Protein AF-A0A6J4YCV2-F1 (afdb_monomer_lite)

Secondary structure (DSSP, 8-state):
-HHHHHHHHHHHHHHHHHTSSSS-SS-----HHHHHTTHHHHHHHHHH-S-TTGGG--S---S--SHHHHHHHHHHHHHTSSPPPP-------------
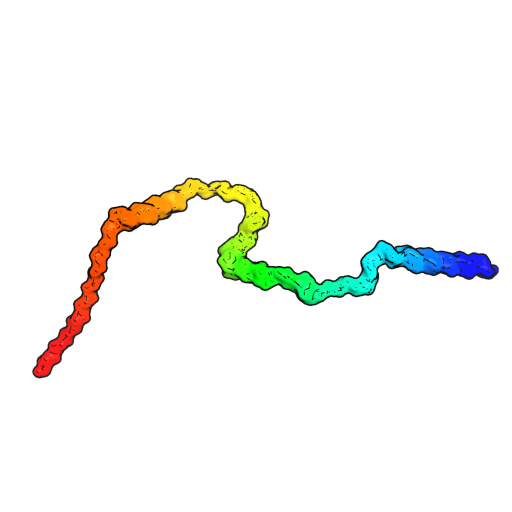
Foldseek 3Di:
DVVVVVVVVVVVVVVVVVQPPDDDPDDPPCDPCNVCPCVVVLVVLVVPPPCSCVVVDPDPPPDPPCVVVVVVVVVVVCVVVDDDPDDDDDDDDDDDDDD

Structure (mmCIF, N/CA/C/O backbone):
data_AF-A0A6J4YCV2-F1
#
_entry.id   AF-A0A6J4YCV2-F1
#
loop_
_atom_site.group_P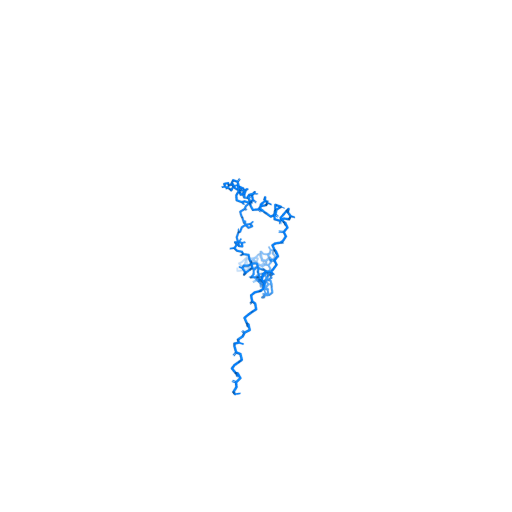DB
_atom_site.id
_atom_site.type_symbol
_atom_site.label_atom_id
_atom_site.label_alt_id
_atom_site.label_comp_id
_atom_site.label_asym_id
_atom_site.label_entity_id
_atom_site.label_seq_id
_atom_site.pdbx_PDB_ins_code
_atom_site.Cartn_x
_atom_site.Cartn_y
_atom_site.Cartn_z
_atom_site.occupancy
_atom_site.B_iso_or_equiv
_atom_site.auth_seq_id
_atom_site.auth_comp_id
_atom_site.auth_asym_id
_atom_site.auth_atom_id
_atom_site.pdbx_PDB_model_num
ATOM 1 N N . MET A 1 1 ? 37.122 2.254 -61.683 1.00 61.97 1 MET A N 1
ATOM 2 C CA . MET A 1 1 ? 37.230 1.653 -60.331 1.00 61.97 1 MET A CA 1
ATOM 3 C C . MET A 1 1 ? 37.062 2.685 -59.220 1.00 61.97 1 MET A C 1
ATOM 5 O O . MET A 1 1 ? 36.323 2.403 -58.291 1.00 61.97 1 MET A O 1
ATOM 9 N N . LEU A 1 2 ? 37.643 3.884 -59.340 1.00 65.56 2 LEU A N 1
ATOM 10 C CA . LEU A 1 2 ? 37.575 4.960 -58.337 1.00 65.56 2 LEU A CA 1
ATOM 11 C C . LEU A 1 2 ? 36.144 5.411 -57.958 1.00 65.56 2 LEU A C 1
ATOM 13 O O . LEU A 1 2 ? 35.845 5.629 -56.791 1.00 65.56 2 LEU A O 1
ATOM 17 N N . THR A 1 3 ? 35.221 5.452 -58.923 1.00 68.12 3 THR A N 1
ATOM 18 C CA . THR A 1 3 ? 33.813 5.840 -58.705 1.00 68.12 3 THR A CA 1
ATOM 19 C C . THR A 1 3 ? 33.029 4.868 -57.819 1.00 68.12 3 THR A C 1
ATOM 21 O O . THR A 1 3 ? 32.128 5.287 -57.098 1.00 68.12 3 THR A O 1
ATOM 24 N N . LYS A 1 4 ? 33.398 3.579 -57.813 1.00 71.44 4 LYS A N 1
ATOM 25 C CA . LYS A 1 4 ? 32.778 2.567 -56.943 1.00 71.44 4 LYS A CA 1
ATOM 26 C C . LYS A 1 4 ? 33.228 2.708 -55.485 1.00 71.44 4 LYS A C 1
ATOM 28 O O . LYS A 1 4 ? 32.422 2.502 -54.586 1.00 71.44 4 LYS A O 1
ATOM 33 N N . TRP A 1 5 ? 34.476 3.115 -55.249 1.00 77.12 5 TRP A N 1
ATOM 34 C CA . TRP A 1 5 ? 34.997 3.372 -53.902 1.00 77.12 5 TRP A CA 1
ATOM 35 C C . TRP A 1 5 ? 34.326 4.584 -53.253 1.00 77.12 5 TRP A C 1
ATOM 37 O O . TRP A 1 5 ? 33.960 4.517 -52.083 1.00 77.12 5 TRP A O 1
ATOM 47 N N . PHE A 1 6 ? 34.069 5.646 -54.023 1.00 76.50 6 PHE A N 1
ATOM 48 C CA . PHE A 1 6 ? 33.340 6.813 -53.519 1.00 76.50 6 PHE A CA 1
ATOM 49 C C . PHE A 1 6 ? 31.896 6.486 -53.112 1.00 76.50 6 PHE A C 1
ATOM 51 O O . PHE A 1 6 ? 31.440 6.975 -52.081 1.00 76.50 6 PHE A O 1
ATOM 58 N N . MET A 1 7 ? 31.197 5.609 -53.846 1.00 73.12 7 MET A N 1
ATOM 59 C CA . MET A 1 7 ? 29.861 5.140 -53.440 1.00 73.12 7 MET A CA 1
ATOM 60 C C . MET A 1 7 ? 29.890 4.315 -52.149 1.00 73.12 7 MET A C 1
ATOM 62 O O . MET A 1 7 ? 29.022 4.488 -51.299 1.00 73.12 7 MET A O 1
ATOM 66 N N . ILE A 1 8 ? 30.889 3.444 -51.977 1.00 81.62 8 ILE A N 1
ATOM 67 C CA . ILE A 1 8 ? 31.017 2.607 -50.774 1.00 81.62 8 ILE A CA 1
ATOM 68 C C . ILE A 1 8 ? 31.321 3.475 -49.545 1.00 81.62 8 ILE A C 1
ATOM 70 O O . ILE A 1 8 ? 30.659 3.338 -48.519 1.00 81.62 8 ILE A O 1
ATOM 74 N N . ILE A 1 9 ? 32.266 4.412 -49.658 1.00 82.50 9 ILE A N 1
ATOM 75 C CA . ILE A 1 9 ? 32.632 5.327 -48.564 1.00 82.50 9 ILE A CA 1
ATOM 76 C C . ILE A 1 9 ? 31.450 6.238 -48.201 1.00 82.50 9 ILE A C 1
ATOM 78 O O . ILE A 1 9 ? 31.150 6.412 -47.020 1.00 82.50 9 ILE A O 1
ATOM 82 N N . GLY A 1 10 ? 30.731 6.759 -49.202 1.00 79.50 10 GLY A N 1
ATOM 83 C CA . GLY A 1 10 ? 29.518 7.550 -48.984 1.00 79.50 10 GLY A CA 1
ATOM 84 C C . GLY A 1 10 ? 28.404 6.761 -48.287 1.00 79.50 10 GLY A C 1
ATOM 85 O O . GLY A 1 10 ? 27.752 7.288 -47.388 1.00 79.50 10 GLY A O 1
ATOM 86 N N . GLY A 1 11 ? 28.233 5.482 -48.634 1.00 79.88 11 GLY A N 1
ATOM 87 C CA . GLY A 1 11 ? 27.268 4.588 -47.988 1.00 79.88 11 GLY A CA 1
ATOM 88 C C . GLY A 1 11 ? 27.584 4.322 -46.514 1.00 79.88 11 GLY A C 1
ATOM 89 O O . GLY A 1 11 ? 26.694 4.415 -45.671 1.00 79.88 11 GLY A O 1
ATOM 90 N N . PHE A 1 12 ? 28.853 4.068 -46.176 1.00 78.75 12 PHE A N 1
ATOM 91 C CA . PHE A 1 12 ? 29.277 3.890 -44.781 1.00 78.75 12 PHE A CA 1
ATOM 92 C C . PHE A 1 12 ? 29.140 5.176 -43.954 1.00 78.75 12 PHE A C 1
ATOM 94 O O . PHE A 1 12 ? 28.707 5.114 -42.803 1.00 78.75 12 PHE A O 1
ATOM 101 N N . ALA A 1 13 ? 29.447 6.340 -44.534 1.00 75.69 13 ALA A N 1
ATOM 102 C CA . ALA A 1 13 ? 29.275 7.626 -43.860 1.00 75.69 13 ALA A CA 1
ATOM 103 C C . ALA A 1 13 ? 27.794 7.939 -43.574 1.00 75.69 13 ALA A C 1
ATOM 105 O O . ALA A 1 13 ? 27.456 8.374 -42.473 1.00 75.69 13 ALA A O 1
ATOM 106 N N . ALA A 1 14 ? 26.897 7.658 -44.524 1.00 71.88 14 ALA A N 1
ATOM 107 C CA . ALA A 1 14 ? 25.456 7.831 -44.337 1.00 71.88 14 ALA A CA 1
ATOM 108 C C . ALA A 1 14 ? 24.884 6.870 -43.277 1.00 71.88 14 ALA A C 1
ATOM 110 O O . ALA A 1 14 ? 24.062 7.272 -42.452 1.00 71.88 14 ALA A O 1
ATOM 111 N N . LEU A 1 15 ? 25.366 5.623 -43.244 1.00 70.25 15 LEU A N 1
ATOM 112 C CA . LEU A 1 15 ? 24.963 4.635 -42.243 1.00 70.25 15 LEU A CA 1
ATOM 113 C C . LEU A 1 15 ? 25.420 5.041 -40.831 1.00 70.25 15 LEU A C 1
ATOM 115 O O . LEU A 1 15 ? 24.636 4.957 -39.887 1.00 70.25 15 LEU A O 1
ATOM 119 N N . ALA A 1 16 ? 26.643 5.563 -40.694 1.00 68.88 16 ALA A N 1
ATOM 120 C CA . ALA A 1 16 ? 27.171 6.062 -39.424 1.00 68.88 16 ALA A CA 1
ATOM 121 C C . ALA A 1 16 ? 26.402 7.289 -38.899 1.00 68.88 16 ALA A C 1
ATOM 123 O O . ALA A 1 16 ? 26.169 7.404 -37.697 1.00 68.88 16 ALA A O 1
ATOM 124 N N . LEU A 1 17 ? 25.950 8.178 -39.791 1.00 65.31 17 LEU A N 1
ATOM 125 C CA . LEU A 1 17 ? 25.159 9.358 -39.424 1.00 65.31 17 LEU A CA 1
ATOM 126 C C . LEU A 1 17 ? 23.714 9.012 -39.025 1.00 65.31 17 LEU A C 1
ATOM 128 O O . LEU A 1 17 ? 23.120 9.715 -38.210 1.00 65.31 17 LEU A O 1
ATOM 132 N N . SER A 1 18 ? 23.159 7.904 -39.529 1.00 64.69 18 SER A N 1
ATOM 133 C CA . SER A 1 18 ? 21.796 7.458 -39.195 1.00 64.69 18 SER A CA 1
ATOM 134 C C . SER A 1 18 ? 21.650 6.814 -37.804 1.00 64.69 18 SER A C 1
ATOM 136 O O . SER A 1 18 ? 20.536 6.691 -37.303 1.00 64.69 18 SER A O 1
ATOM 138 N N . GLY A 1 19 ? 22.759 6.459 -37.141 1.00 62.59 19 GLY A N 1
ATOM 139 C CA . GLY A 1 19 ? 22.761 5.897 -35.781 1.00 62.59 19 GLY A CA 1
ATOM 140 C C . GLY A 1 19 ? 22.836 6.931 -34.648 1.00 62.59 19 GLY A C 1
ATOM 141 O O . GLY A 1 19 ? 22.812 6.554 -33.479 1.00 62.59 19 GLY A O 1
ATOM 142 N N . GLY A 1 20 ? 22.954 8.226 -34.968 1.00 56.62 20 GLY A N 1
ATOM 143 C CA . GLY A 1 20 ? 23.275 9.283 -33.997 1.00 56.62 20 GLY A CA 1
ATOM 144 C C . GLY A 1 20 ? 22.092 9.911 -33.253 1.00 56.62 20 GLY A C 1
ATOM 145 O O . GLY A 1 20 ? 22.310 10.747 -32.381 1.00 56.62 20 GLY A O 1
ATOM 146 N N . CYS A 1 21 ? 20.846 9.544 -33.570 1.00 63.94 21 CYS A N 1
ATOM 147 C CA . CYS A 1 21 ? 19.657 10.139 -32.947 1.00 63.94 21 CYS A CA 1
ATOM 148 C C . CYS A 1 21 ? 18.708 9.072 -32.388 1.00 63.94 21 CYS A C 1
ATOM 150 O O . CYS A 1 21 ? 17.533 8.984 -32.725 1.00 63.94 21 CYS A O 1
ATOM 152 N N . GLY A 1 22 ? 19.247 8.229 -31.51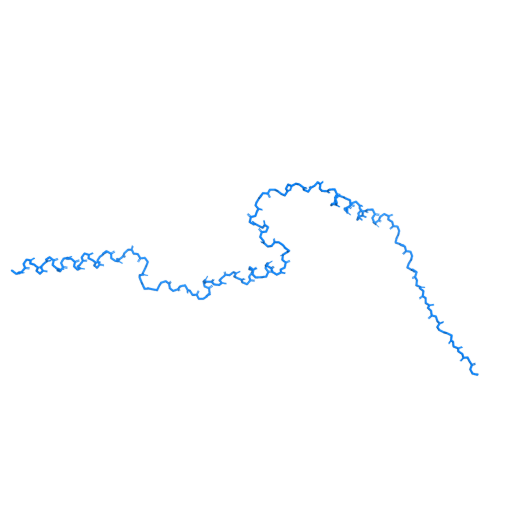8 1.00 58.47 22 GLY A N 1
ATOM 153 C CA . GLY A 1 22 ? 18.486 7.336 -30.662 1.00 58.47 22 GLY A CA 1
ATOM 154 C C . GLY A 1 22 ? 19.279 7.170 -29.382 1.00 58.47 22 GLY A C 1
ATOM 155 O O . GLY A 1 22 ? 20.501 7.043 -29.438 1.00 58.47 22 GLY A O 1
ATOM 156 N N . LYS A 1 23 ? 18.604 7.229 -28.231 1.00 56.19 23 LYS A N 1
ATOM 157 C CA . LYS A 1 23 ? 19.207 6.886 -26.941 1.00 56.19 23 LYS A CA 1
ATOM 158 C C . LYS A 1 23 ? 19.994 5.589 -27.131 1.00 56.19 23 LYS A C 1
ATOM 160 O O . LYS A 1 23 ? 19.440 4.588 -27.571 1.00 56.19 23 LYS A O 1
ATOM 165 N N . THR A 1 24 ? 21.295 5.726 -26.942 1.00 53.94 24 THR A N 1
ATOM 166 C CA . THR A 1 24 ? 22.366 4.752 -27.116 1.00 53.94 24 THR A CA 1
ATOM 167 C C . THR A 1 24 ? 21.926 3.286 -27.228 1.00 53.94 24 THR A C 1
ATOM 169 O O . THR A 1 24 ? 21.395 2.694 -26.294 1.00 53.94 24 THR A O 1
ATOM 172 N N . PHE A 1 25 ? 22.296 2.658 -28.350 1.00 54.09 25 PHE A N 1
ATOM 173 C CA . PHE A 1 25 ? 22.288 1.201 -28.569 1.00 54.09 25 PHE A CA 1
ATOM 174 C C . PHE A 1 25 ? 23.126 0.412 -27.534 1.00 54.09 25 PHE A C 1
ATOM 176 O O . PHE A 1 25 ? 23.060 -0.813 -27.484 1.00 54.09 25 PHE A O 1
ATOM 183 N N . PHE A 1 26 ? 23.900 1.105 -26.693 1.00 52.44 26 PHE A N 1
ATOM 184 C CA . PHE A 1 26 ? 24.683 0.545 -25.600 1.00 52.44 26 PHE A CA 1
ATOM 185 C C . PHE A 1 26 ? 24.374 1.320 -24.309 1.00 52.44 26 PHE A C 1
ATOM 187 O O . PHE A 1 26 ? 24.676 2.504 -24.202 1.00 52.44 26 PHE A O 1
ATOM 194 N N . ALA A 1 27 ? 23.800 0.637 -23.321 1.00 57.84 27 ALA A N 1
ATOM 195 C CA . ALA A 1 27 ? 23.658 1.096 -21.939 1.00 57.84 27 ALA A CA 1
ATOM 196 C C . ALA A 1 27 ? 22.693 2.272 -21.687 1.00 57.84 27 ALA A C 1
ATOM 198 O O . ALA A 1 27 ? 23.085 3.344 -21.234 1.00 57.84 27 ALA A O 1
ATOM 199 N N . GLN A 1 28 ? 21.393 2.005 -21.789 1.00 58.62 28 GLN A N 1
ATOM 200 C CA . GLN A 1 28 ? 20.519 2.383 -20.678 1.00 58.62 28 GLN A CA 1
ATOM 201 C C . GLN A 1 28 ? 20.269 1.105 -19.867 1.00 58.62 28 GLN A C 1
ATOM 203 O O . GLN A 1 28 ? 19.243 0.447 -20.003 1.00 58.62 28 GLN A O 1
ATOM 208 N N . ASN A 1 29 ? 21.287 0.677 -19.112 1.00 64.44 29 ASN A N 1
ATOM 209 C CA . ASN A 1 29 ? 21.150 -0.456 -18.202 1.00 64.44 29 ASN A CA 1
ATOM 210 C C . ASN A 1 29 ? 20.248 0.006 -17.060 1.00 64.44 29 ASN A C 1
ATOM 212 O O . ASN A 1 29 ? 20.719 0.714 -16.171 1.00 64.44 29 ASN A O 1
ATOM 216 N N . GLU A 1 30 ? 18.965 -0.353 -17.102 1.00 73.44 30 GLU A N 1
ATOM 217 C CA . GLU A 1 30 ? 18.097 -0.220 -15.933 1.00 73.44 30 GLU A CA 1
ATOM 218 C C . GLU A 1 30 ? 18.804 -0.867 -14.744 1.00 73.44 30 GLU A C 1
ATOM 220 O O . GLU A 1 30 ? 19.166 -2.050 -14.772 1.00 73.44 30 GLU A O 1
ATOM 225 N N . THR A 1 31 ? 19.065 -0.080 -13.705 1.00 83.69 31 THR A N 1
ATOM 226 C CA . THR A 1 31 ? 19.708 -0.619 -12.517 1.00 83.69 31 THR A CA 1
ATOM 227 C C . THR A 1 31 ? 18.721 -1.539 -11.794 1.00 83.69 31 THR A C 1
ATOM 229 O O . THR A 1 31 ? 17.499 -1.384 -11.904 1.00 83.69 31 THR A O 1
ATOM 232 N N . PRO A 1 32 ? 19.198 -2.504 -10.988 1.00 85.19 32 PRO A N 1
ATOM 233 C CA . PRO A 1 32 ? 18.312 -3.273 -10.122 1.00 85.19 32 PRO A CA 1
ATOM 234 C C . PRO A 1 32 ? 17.461 -2.389 -9.200 1.00 85.19 32 PRO A C 1
ATOM 236 O O . PRO A 1 32 ? 16.384 -2.823 -8.793 1.00 85.19 32 PRO A O 1
ATOM 239 N N . LEU A 1 33 ? 17.928 -1.176 -8.880 1.00 85.75 33 LEU A N 1
ATOM 240 C CA . LEU A 1 33 ? 17.161 -0.184 -8.137 1.00 85.75 33 LEU A CA 1
ATOM 241 C C . LEU A 1 33 ? 16.009 0.367 -8.983 1.00 85.75 33 LEU A C 1
ATOM 243 O O . LEU A 1 33 ? 14.879 0.329 -8.511 1.00 85.75 33 LEU A O 1
ATOM 247 N N . ASP A 1 34 ? 16.264 0.776 -10.229 1.00 86.44 34 ASP A N 1
ATOM 248 C CA . ASP A 1 34 ? 15.228 1.282 -11.145 1.00 86.44 34 ASP A CA 1
ATOM 249 C C . ASP A 1 34 ? 14.113 0.250 -11.349 1.00 86.44 34 ASP A C 1
ATOM 251 O O . ASP A 1 34 ? 12.930 0.568 -11.257 1.00 86.44 34 ASP A O 1
ATOM 255 N N . ARG A 1 35 ? 14.486 -1.025 -11.515 1.00 84.88 35 ARG A N 1
ATOM 256 C CA . ARG A 1 35 ? 13.529 -2.126 -11.708 1.00 84.88 35 ARG A CA 1
ATOM 257 C C . ARG A 1 35 ? 12.702 -2.455 -10.461 1.00 84.88 35 ARG A C 1
ATOM 259 O O . ARG A 1 35 ? 11.618 -3.024 -10.570 1.00 84.88 35 ARG A O 1
ATOM 266 N N . ASN A 1 36 ? 13.234 -2.199 -9.267 1.00 89.50 36 ASN A N 1
ATOM 267 C CA . ASN A 1 36 ? 12.595 -2.578 -8.002 1.00 89.50 36 ASN A CA 1
ATOM 268 C C . ASN A 1 36 ? 12.134 -1.378 -7.172 1.00 89.50 36 ASN A C 1
ATOM 270 O O . ASN A 1 36 ? 11.705 -1.551 -6.027 1.00 89.50 36 ASN A O 1
ATOM 274 N N . TRP A 1 37 ? 12.201 -0.172 -7.723 1.00 91.44 37 TRP A N 1
ATOM 275 C CA . TRP A 1 37 ? 11.736 1.019 -7.043 1.00 91.44 37 TRP A CA 1
ATOM 276 C C . TRP A 1 37 ? 10.247 0.876 -6.696 1.00 91.44 37 TRP A C 1
ATOM 278 O O . TRP A 1 37 ? 9.432 0.500 -7.532 1.00 91.44 37 TRP A O 1
ATOM 288 N N . GLY A 1 38 ? 9.885 1.115 -5.434 1.00 91.25 38 GLY A N 1
ATOM 289 C CA . GLY A 1 38 ? 8.496 1.032 -4.964 1.00 91.25 38 GLY A CA 1
ATOM 290 C C . GLY A 1 38 ? 7.952 -0.375 -4.667 1.00 91.25 38 GLY A C 1
ATOM 291 O O . GLY A 1 38 ? 6.920 -0.481 -4.002 1.00 91.25 38 GLY A O 1
ATOM 292 N N . ARG A 1 39 ? 8.650 -1.460 -5.037 1.00 90.25 39 ARG A N 1
ATOM 293 C CA . ARG A 1 39 ? 8.180 -2.843 -4.795 1.00 90.25 39 ARG A CA 1
ATOM 294 C C . ARG A 1 39 ? 7.962 -3.182 -3.322 1.00 90.25 39 ARG A C 1
ATOM 296 O O . ARG A 1 39 ? 7.056 -3.943 -2.998 1.00 90.25 39 ARG A O 1
ATOM 303 N N . SER A 1 40 ? 8.774 -2.630 -2.422 1.00 87.88 40 SER A N 1
ATOM 304 C CA . SER A 1 40 ? 8.622 -2.838 -0.975 1.00 87.88 40 SER A CA 1
ATOM 305 C C . SER A 1 40 ? 7.299 -2.272 -0.451 1.00 87.88 40 SER A C 1
ATOM 307 O O . SER A 1 40 ? 6.625 -2.908 0.357 1.00 87.88 40 SER A O 1
ATOM 309 N N . VAL A 1 41 ? 6.891 -1.106 -0.959 1.00 88.44 41 VAL A N 1
ATOM 310 C CA . VAL A 1 41 ? 5.620 -0.462 -0.611 1.00 88.44 41 VAL A CA 1
ATOM 311 C C . VAL A 1 41 ? 4.446 -1.252 -1.186 1.00 88.44 41 VAL A C 1
ATOM 313 O O . VAL A 1 41 ? 3.447 -1.450 -0.500 1.00 88.44 41 VAL A O 1
ATOM 316 N N . GLU A 1 42 ? 4.561 -1.746 -2.420 1.00 87.25 42 GLU A N 1
ATOM 317 C CA . GLU A 1 42 ? 3.542 -2.617 -3.019 1.00 87.25 42 GLU A CA 1
ATOM 318 C C . GLU A 1 42 ? 3.376 -3.929 -2.245 1.00 87.25 42 GLU A C 1
ATOM 320 O O . GLU A 1 42 ? 2.249 -4.329 -1.958 1.00 87.25 42 GLU A O 1
ATOM 325 N N . ALA A 1 43 ? 4.483 -4.560 -1.843 1.00 87.50 43 ALA A N 1
ATOM 326 C CA . ALA A 1 43 ? 4.465 -5.782 -1.046 1.00 87.50 43 ALA A CA 1
ATOM 327 C C . ALA A 1 43 ? 3.816 -5.562 0.331 1.00 87.50 43 ALA A C 1
ATOM 329 O O . ALA A 1 43 ? 2.994 -6.371 0.757 1.00 87.50 43 ALA A O 1
ATOM 330 N N . ALA A 1 44 ? 4.123 -4.444 1.000 1.00 86.38 44 ALA A N 1
ATOM 331 C CA . ALA A 1 44 ? 3.494 -4.074 2.267 1.00 86.38 44 ALA A CA 1
ATOM 332 C C . ALA A 1 44 ? 1.985 -3.811 2.117 1.00 86.38 44 ALA A C 1
ATOM 334 O O . ALA A 1 44 ? 1.187 -4.249 2.941 1.00 86.38 44 ALA A O 1
ATOM 335 N N . LYS A 1 45 ? 1.566 -3.145 1.034 1.00 85.75 45 LYS A N 1
ATOM 336 C CA . LYS A 1 45 ? 0.140 -2.949 0.733 1.00 85.75 45 LYS A CA 1
ATOM 337 C C . LYS A 1 45 ? -0.569 -4.277 0.484 1.00 85.75 45 LYS A C 1
ATOM 339 O O . LYS A 1 45 ? -1.679 -4.466 0.968 1.00 85.75 45 LYS A O 1
ATOM 344 N N . TYR A 1 46 ? 0.064 -5.192 -0.247 1.00 84.44 46 TYR A N 1
ATOM 345 C CA . TYR A 1 46 ? -0.517 -6.498 -0.547 1.00 84.44 46 TYR A CA 1
ATOM 346 C C . TYR A 1 46 ? -0.705 -7.363 0.706 1.00 84.44 46 TYR A C 1
ATOM 348 O O . TYR A 1 46 ? -1.675 -8.108 0.784 1.00 84.44 46 TYR A O 1
ATOM 356 N N . SER A 1 47 ? 0.188 -7.255 1.694 1.00 82.94 47 SER A N 1
ATOM 357 C CA . SER A 1 47 ? 0.086 -8.029 2.935 1.00 82.94 47 SER A CA 1
ATOM 358 C C . SER A 1 47 ? -0.880 -7.437 3.964 1.00 82.94 47 SER A C 1
ATOM 360 O O . SER A 1 47 ? -1.414 -8.181 4.781 1.00 82.94 47 SER A O 1
ATOM 362 N N . GLN A 1 48 ? -1.111 -6.120 3.942 1.00 83.12 48 GLN A N 1
ATOM 363 C CA . GLN A 1 48 ? -1.923 -5.429 4.954 1.00 83.12 48 GLN A CA 1
ATOM 364 C C . GLN A 1 48 ? -3.351 -5.101 4.500 1.00 83.12 48 GLN A C 1
ATOM 366 O O . GLN A 1 48 ? -4.237 -4.936 5.338 1.00 83.12 48 GLN A O 1
ATOM 371 N N . ILE A 1 49 ? -3.602 -4.985 3.193 1.00 82.94 49 ILE A N 1
ATOM 372 C CA . ILE A 1 49 ? -4.913 -4.605 2.658 1.00 82.94 49 ILE A CA 1
ATOM 373 C C . ILE A 1 49 ? -5.663 -5.865 2.225 1.00 82.94 49 ILE A C 1
ATOM 375 O O . ILE A 1 49 ? -5.182 -6.610 1.380 1.00 82.94 49 ILE A O 1
ATOM 379 N N . LEU A 1 50 ? -6.881 -6.063 2.744 1.00 78.12 50 LEU A N 1
ATOM 380 C CA . LEU A 1 50 ? -7.738 -7.217 2.423 1.00 78.12 50 LEU A CA 1
ATOM 381 C C . LEU A 1 50 ? -8.043 -7.340 0.915 1.00 78.12 50 LEU A C 1
ATOM 383 O O . LEU A 1 50 ? -8.177 -8.442 0.392 1.00 78.12 50 LEU A O 1
ATOM 387 N N . TYR A 1 51 ? -8.139 -6.207 0.211 1.00 79.56 51 TYR A N 1
ATOM 388 C CA . TYR A 1 51 ? -8.321 -6.154 -1.240 1.00 79.56 51 TYR A CA 1
ATOM 389 C C . TYR A 1 51 ? -7.414 -5.079 -1.875 1.00 79.56 51 TYR A C 1
ATOM 391 O O . TYR A 1 51 ? -7.855 -3.963 -2.152 1.00 79.56 51 TYR A O 1
ATOM 399 N N . PRO A 1 52 ? -6.125 -5.378 -2.121 1.00 72.88 52 PRO A N 1
ATOM 400 C CA . PRO A 1 52 ? -5.141 -4.388 -2.573 1.00 72.88 52 PRO A CA 1
ATOM 401 C C . PRO A 1 52 ? -5.398 -3.899 -4.010 1.00 72.88 52 PRO A C 1
ATOM 403 O O . PRO A 1 52 ? -4.910 -2.844 -4.413 1.00 72.88 52 PRO A O 1
ATOM 406 N N . ALA A 1 53 ? -6.205 -4.632 -4.784 1.00 79.44 53 ALA A N 1
ATOM 407 C CA . ALA A 1 53 ? -6.654 -4.230 -6.114 1.00 79.44 53 ALA A CA 1
ATOM 408 C C . ALA A 1 53 ? -7.840 -3.244 -6.099 1.00 79.44 53 ALA A C 1
ATOM 410 O O . ALA A 1 53 ? -8.172 -2.721 -7.162 1.00 79.44 53 ALA A O 1
ATOM 411 N N . ALA A 1 54 ? -8.443 -2.944 -4.936 1.00 72.00 54 ALA A N 1
ATOM 412 C CA . ALA A 1 54 ? -9.577 -2.016 -4.808 1.00 72.00 54 ALA A CA 1
ATOM 413 C C . ALA A 1 54 ? -9.308 -0.667 -5.485 1.00 72.00 54 ALA A C 1
ATOM 415 O O . ALA A 1 54 ? -10.162 -0.148 -6.189 1.00 72.00 54 ALA A O 1
ATOM 416 N N . GLN A 1 55 ? -8.083 -0.153 -5.337 1.00 71.44 55 GLN A N 1
ATOM 417 C CA . GLN A 1 55 ? -7.642 1.123 -5.908 1.00 71.44 55 GLN A CA 1
ATOM 418 C C . GLN A 1 55 ? -7.697 1.182 -7.445 1.00 71.44 55 GLN A C 1
ATOM 420 O O . GLN A 1 55 ? -7.666 2.268 -8.012 1.00 71.44 55 GLN A O 1
ATOM 425 N N . LYS A 1 56 ? -7.748 0.033 -8.135 1.00 81.88 56 LYS A N 1
ATOM 426 C CA . LYS A 1 56 ? -7.883 -0.018 -9.599 1.00 81.88 56 LYS A CA 1
ATOM 427 C C . LYS A 1 56 ? -9.330 0.184 -10.048 1.00 81.88 56 LYS A C 1
ATOM 429 O O . LYS A 1 56 ? -9.557 0.559 -11.193 1.00 81.88 56 LYS A O 1
ATOM 434 N N . ASN A 1 57 ? -10.296 -0.086 -9.170 1.00 81.44 57 ASN A N 1
ATOM 435 C CA . ASN A 1 57 ? -11.705 0.118 -9.451 1.00 81.44 57 ASN A CA 1
ATOM 436 C C . ASN A 1 57 ? -12.128 1.503 -8.947 1.00 81.44 57 ASN A C 1
ATOM 438 O O . ASN A 1 57 ? -12.275 1.716 -7.748 1.00 81.44 57 ASN A O 1
ATOM 442 N N . LEU A 1 58 ? -12.311 2.438 -9.879 1.00 80.69 58 LEU A N 1
ATOM 443 C CA . LEU A 1 58 ? -12.779 3.799 -9.593 1.00 80.69 58 LEU A CA 1
ATOM 444 C C . LEU A 1 58 ? -14.308 3.914 -9.583 1.00 80.69 58 LEU A C 1
ATOM 446 O O . LEU A 1 58 ? -14.836 4.998 -9.335 1.00 80.69 58 LEU A O 1
ATOM 450 N N . ALA A 1 59 ? -15.026 2.831 -9.896 1.00 82.06 59 ALA A N 1
ATOM 451 C CA . ALA A 1 59 ? -16.475 2.852 -9.854 1.00 82.06 59 ALA A CA 1
ATOM 452 C C . ALA A 1 59 ? -16.944 3.097 -8.412 1.00 82.06 59 ALA A C 1
ATOM 454 O O . ALA A 1 59 ? -16.358 2.550 -7.469 1.00 82.06 59 ALA A O 1
ATOM 455 N N . PRO A 1 60 ? -18.011 3.890 -8.218 1.00 69.12 60 PRO A N 1
ATOM 456 C CA . PRO A 1 60 ? -18.628 4.003 -6.911 1.00 69.12 60 PRO A CA 1
ATOM 457 C C . PRO A 1 60 ? -19.051 2.611 -6.441 1.00 69.12 60 PRO A C 1
ATOM 459 O O . PRO A 1 60 ? -19.532 1.791 -7.227 1.00 69.12 60 PRO A O 1
ATOM 462 N N . VAL A 1 61 ? -18.869 2.343 -5.149 1.00 70.44 61 VAL A N 1
ATOM 463 C CA . VAL A 1 61 ? -19.321 1.096 -4.530 1.00 70.44 61 VAL A CA 1
ATOM 464 C C . VAL A 1 61 ? -20.853 1.090 -4.545 1.00 70.44 61 VAL A C 1
ATOM 466 O O . VAL A 1 61 ? -21.498 1.637 -3.655 1.00 70.44 61 VAL A O 1
ATOM 469 N N . ALA A 1 62 ? -21.439 0.522 -5.597 1.00 71.62 62 ALA A N 1
ATOM 470 C CA . ALA A 1 62 ? -22.880 0.381 -5.766 1.00 71.62 62 ALA A CA 1
ATOM 471 C C . ALA A 1 62 ? -23.352 -0.968 -5.198 1.00 71.62 62 ALA A C 1
ATOM 473 O O . ALA A 1 62 ? -22.684 -1.985 -5.375 1.00 71.62 62 ALA A O 1
ATOM 474 N N . GLY A 1 63 ? -24.506 -0.987 -4.523 1.00 66.88 63 GLY A N 1
ATOM 475 C CA . GLY A 1 63 ? -25.147 -2.222 -4.042 1.00 66.88 63 GLY A CA 1
ATOM 476 C C . GLY A 1 63 ? -24.965 -2.549 -2.555 1.00 66.88 63 GLY A C 1
ATOM 477 O O . GLY A 1 63 ? -25.564 -3.509 -2.079 1.00 66.88 63 GLY A O 1
ATOM 478 N N . PHE A 1 64 ? -24.214 -1.749 -1.792 1.00 69.56 64 PHE A N 1
ATOM 479 C CA . PHE A 1 64 ? -24.308 -1.778 -0.331 1.00 69.56 64 PHE A CA 1
ATOM 480 C C . PHE A 1 64 ? -25.381 -0.783 0.119 1.00 69.56 64 PHE A C 1
ATOM 482 O O . PHE A 1 64 ? -25.133 0.417 0.144 1.00 69.56 64 PHE A O 1
ATOM 489 N N . ASP A 1 65 ? -26.547 -1.284 0.531 1.00 74.81 65 ASP A N 1
ATOM 490 C CA . ASP A 1 65 ? -27.665 -0.483 1.075 1.00 74.81 65 ASP A CA 1
ATOM 491 C C . ASP A 1 65 ? -27.307 0.232 2.402 1.00 74.81 65 ASP A C 1
ATOM 493 O O . ASP A 1 65 ? -28.087 0.966 2.995 1.00 74.81 65 ASP A O 1
ATOM 497 N N . GLY A 1 66 ? -26.099 -0.001 2.932 1.00 80.31 66 GLY A N 1
ATOM 498 C CA . GLY A 1 66 ? -25.599 0.666 4.136 1.00 80.31 66 GLY A CA 1
ATOM 499 C C . GLY A 1 66 ? -26.357 0.304 5.418 1.00 80.31 66 GLY A C 1
ATOM 500 O O . GLY A 1 66 ? -26.011 0.806 6.489 1.00 80.31 66 GLY A O 1
ATOM 501 N N . GLU A 1 67 ? -27.348 -0.588 5.355 1.00 84.88 67 GLU A N 1
ATOM 502 C CA . GLU A 1 67 ? -28.200 -0.941 6.489 1.00 84.88 67 GLU A CA 1
ATOM 503 C C . GLU A 1 67 ? -27.387 -1.542 7.644 1.00 84.88 67 GLU A C 1
ATOM 505 O O . GLU A 1 67 ? -27.528 -1.132 8.797 1.00 84.88 67 GLU A O 1
ATOM 510 N N . VAL A 1 68 ? -26.470 -2.468 7.345 1.00 82.69 68 VAL A N 1
ATOM 511 C CA . VAL A 1 68 ? -25.595 -3.091 8.354 1.00 82.69 68 VAL A CA 1
ATOM 512 C C . VAL A 1 68 ? -24.674 -2.054 9.002 1.00 82.69 68 VAL A C 1
ATOM 514 O O . VAL A 1 68 ? -24.523 -2.040 10.225 1.00 82.69 68 VAL A O 1
ATOM 517 N N . ALA A 1 69 ? -24.097 -1.148 8.208 1.00 83.50 69 ALA A N 1
ATOM 518 C CA . ALA A 1 69 ? -23.262 -0.062 8.719 1.00 83.50 69 ALA A CA 1
ATOM 519 C C . ALA A 1 69 ? -24.071 0.877 9.632 1.00 83.50 69 ALA A C 1
ATOM 521 O O . ALA A 1 69 ? -23.632 1.206 10.734 1.00 83.50 69 ALA A O 1
ATOM 522 N N . SER A 1 70 ? -25.292 1.220 9.221 1.00 86.44 70 SER A N 1
ATOM 523 C CA . SER A 1 70 ? -26.223 2.061 9.978 1.00 86.44 70 SER A CA 1
ATOM 524 C C . SER A 1 70 ? -26.651 1.410 11.295 1.00 86.44 70 SER A C 1
ATOM 526 O O . SER A 1 70 ? -26.637 2.056 12.345 1.00 86.44 70 SER A O 1
ATOM 528 N N . ARG A 1 71 ? -26.969 0.109 11.280 1.00 88.62 71 ARG A N 1
ATOM 529 C CA . ARG A 1 71 ? -27.314 -0.668 12.481 1.00 88.62 71 ARG A CA 1
ATOM 530 C C . ARG A 1 71 ? -26.141 -0.751 13.459 1.00 88.62 71 ARG A C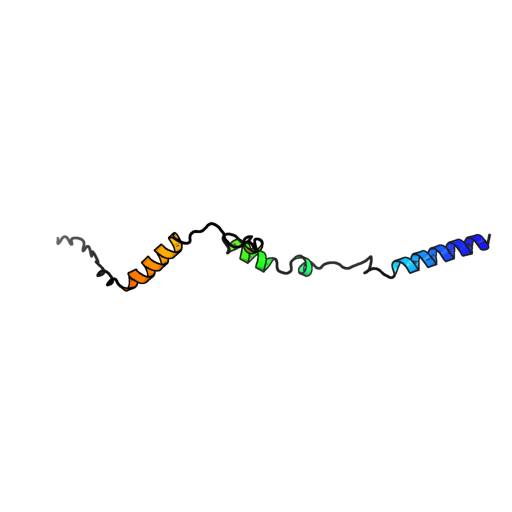 1
ATOM 532 O O . ARG A 1 71 ? -26.345 -0.552 14.656 1.00 88.62 71 ARG A O 1
ATOM 539 N N . ASN A 1 72 ? -24.924 -0.990 12.971 1.00 89.19 72 ASN A N 1
ATOM 540 C CA . ASN A 1 72 ? -23.725 -1.021 13.813 1.00 89.19 72 ASN A CA 1
ATOM 541 C C . ASN A 1 72 ? -23.421 0.350 14.424 1.00 89.19 72 ASN A C 1
ATOM 543 O O . ASN A 1 72 ? -23.167 0.437 15.624 1.00 89.19 72 ASN A O 1
ATOM 547 N N . LEU A 1 73 ? -23.524 1.424 13.635 1.00 89.75 73 LEU A N 1
ATOM 548 C CA . LEU A 1 73 ? -23.337 2.788 14.126 1.00 89.75 73 LEU A CA 1
ATOM 549 C C . LEU A 1 73 ? -24.373 3.145 15.200 1.00 89.75 73 LEU A C 1
ATOM 551 O O . LEU A 1 73 ? -24.022 3.721 16.229 1.00 89.75 73 LEU A O 1
ATOM 555 N N . LYS A 1 74 ? -25.641 2.765 14.995 1.00 92.81 74 LYS A N 1
ATOM 556 C CA . LYS A 1 74 ? -26.707 2.947 15.988 1.00 92.81 74 LYS A CA 1
ATOM 557 C C . LYS A 1 74 ? -26.414 2.166 17.269 1.00 92.81 74 LYS A C 1
ATOM 559 O O . LYS A 1 74 ? -26.474 2.738 18.348 1.00 92.81 74 LYS A O 1
ATOM 564 N N . LYS A 1 75 ? -26.032 0.889 17.157 1.00 91.38 75 LYS A N 1
ATOM 565 C CA . LYS A 1 75 ? -25.674 0.043 18.308 1.00 91.38 75 LYS A CA 1
ATOM 566 C C . LYS A 1 75 ? -24.505 0.623 19.106 1.00 91.38 75 LYS A C 1
ATOM 568 O O . LYS A 1 75 ? -24.560 0.617 20.330 1.00 91.38 75 LYS A O 1
ATOM 573 N N . TYR A 1 76 ? -23.482 1.135 18.421 1.00 88.38 76 TYR A N 1
ATOM 574 C CA . TYR A 1 76 ? -22.346 1.808 19.048 1.00 88.38 76 TYR A CA 1
ATOM 575 C C . TYR A 1 76 ? -22.794 3.055 19.815 1.00 88.38 76 TYR A C 1
ATOM 577 O O . TYR A 1 76 ? -22.525 3.157 21.006 1.00 88.38 76 TYR A O 1
ATOM 585 N N . LYS A 1 77 ? -23.560 3.954 19.188 1.00 90.00 77 LYS A N 1
ATOM 586 C CA . LYS A 1 77 ? -24.078 5.160 19.858 1.00 90.00 77 LYS A CA 1
ATOM 587 C C . LYS A 1 77 ? -24.924 4.819 21.091 1.00 90.00 77 LYS A C 1
ATOM 589 O O . LYS A 1 77 ? -24.659 5.336 22.167 1.00 90.00 77 LYS A O 1
ATOM 594 N N . THR A 1 78 ? -25.858 3.878 20.963 1.00 89.38 78 THR A N 1
ATOM 595 C CA . THR A 1 78 ? -26.720 3.439 22.073 1.00 89.38 78 THR A CA 1
ATOM 596 C C . THR A 1 78 ? -25.963 2.668 23.161 1.00 89.38 78 THR A C 1
ATOM 598 O O . THR A 1 78 ? -26.447 2.561 24.282 1.00 89.38 78 THR A O 1
ATOM 601 N N . SER A 1 79 ? -24.773 2.119 22.890 1.00 84.44 79 SER A N 1
ATOM 602 C CA . SER A 1 79 ? -23.989 1.448 23.939 1.00 84.44 79 SER A CA 1
ATOM 603 C C . SER A 1 79 ? -23.477 2.397 25.022 1.00 84.44 79 SER A C 1
ATOM 605 O O . SER A 1 79 ? -23.281 1.945 26.143 1.00 84.44 79 SER A O 1
ATOM 607 N N . PHE A 1 80 ? -23.340 3.693 24.723 1.00 84.69 80 PHE A N 1
ATOM 608 C CA . PHE A 1 80 ? -22.953 4.711 25.706 1.00 84.69 80 PHE A CA 1
ATOM 609 C C . PHE A 1 80 ? -24.124 5.203 26.563 1.00 84.69 80 PHE A C 1
ATOM 611 O O . PHE A 1 80 ? -23.904 5.824 27.595 1.00 84.69 80 PHE A O 1
ATOM 618 N N . GLU A 1 81 ? -25.361 4.937 26.141 1.00 86.12 81 GLU A N 1
ATOM 619 C CA . GLU A 1 81 ? -26.575 5.290 26.892 1.00 86.12 81 GLU A CA 1
ATOM 620 C C . GLU A 1 81 ? -26.911 4.246 27.966 1.00 86.12 81 GLU A C 1
ATOM 622 O O . GLU A 1 81 ? -27.744 4.491 28.834 1.00 86.12 81 GLU A O 1
ATOM 627 N N . LYS A 1 82 ? -26.287 3.064 27.904 1.00 78.12 82 LYS A N 1
ATOM 628 C CA . LYS A 1 82 ? -26.484 1.993 28.880 1.00 78.12 82 LYS A CA 1
ATOM 629 C C . LYS A 1 82 ? -25.457 2.139 29.995 1.00 78.12 82 LYS A C 1
ATOM 631 O O . LYS A 1 82 ? -24.263 2.202 29.713 1.00 78.12 82 LYS A O 1
ATOM 636 N N . GLU A 1 83 ? -25.912 2.132 31.247 1.00 72.50 83 GLU A N 1
ATOM 637 C CA . GLU A 1 83 ? -25.007 1.962 32.385 1.00 72.50 83 GLU A CA 1
ATOM 638 C C . GLU A 1 83 ? -24.207 0.668 32.209 1.00 72.50 83 GLU A C 1
ATOM 640 O O . GLU A 1 83 ? -24.745 -0.371 31.803 1.00 72.50 83 GLU A O 1
ATOM 645 N N . ALA A 1 84 ? -22.898 0.752 32.457 1.00 74.06 84 ALA A N 1
ATOM 646 C CA . ALA A 1 84 ? -22.032 -0.411 32.385 1.00 74.06 84 ALA A CA 1
ATOM 647 C C . ALA A 1 84 ? -22.550 -1.458 33.386 1.00 74.06 84 ALA A C 1
ATOM 649 O O . ALA A 1 84 ? -22.750 -1.115 34.553 1.00 74.06 84 ALA A O 1
ATOM 650 N N . PRO A 1 85 ? -22.793 -2.713 32.961 1.00 75.44 85 PRO A N 1
ATOM 651 C CA . PRO A 1 85 ? -23.243 -3.746 33.881 1.00 75.44 85 PRO A CA 1
ATOM 652 C C . PRO A 1 85 ? -22.213 -3.899 35.000 1.00 75.44 85 PRO A C 1
ATOM 654 O O . PRO A 1 85 ? -21.010 -3.933 34.726 1.00 75.44 85 PRO A O 1
ATOM 657 N N . GLU A 1 86 ? -22.680 -3.981 36.249 1.00 76.94 86 GLU A N 1
ATOM 658 C CA . GLU A 1 86 ? -21.783 -4.171 37.386 1.00 76.94 86 GLU A CA 1
ATOM 659 C C . GLU A 1 86 ? -20.920 -5.421 37.158 1.00 76.94 86 GLU A C 1
ATOM 661 O O . GLU A 1 86 ? -21.446 -6.490 36.815 1.00 76.94 86 GLU A O 1
ATOM 666 N N . PRO A 1 87 ? -19.588 -5.316 37.302 1.00 77.38 87 PRO A N 1
ATOM 667 C CA . PRO A 1 87 ? -18.716 -6.445 37.051 1.00 77.38 87 PRO A CA 1
ATOM 668 C C . PRO A 1 87 ? -18.958 -7.526 38.112 1.00 77.38 87 PRO A C 1
ATOM 670 O O . PRO A 1 87 ? -18.609 -7.370 39.281 1.00 77.38 87 PRO A O 1
ATOM 673 N N . SER A 1 88 ? -19.555 -8.648 37.703 1.00 77.88 88 SER A N 1
ATOM 674 C CA . SER A 1 88 ? -19.766 -9.794 38.585 1.00 77.88 88 SER A CA 1
ATOM 675 C C . SER A 1 88 ? -18.494 -10.638 38.665 1.00 77.88 88 SER A C 1
ATOM 677 O O . SER A 1 88 ? -18.140 -11.334 37.708 1.00 77.88 88 SER A O 1
ATOM 679 N N . TYR A 1 89 ? -17.826 -10.626 39.814 1.00 80.56 89 TYR A N 1
ATOM 680 C CA . TYR A 1 89 ? -16.690 -11.506 40.078 1.00 80.56 89 TYR A CA 1
ATOM 681 C C . TYR A 1 89 ? -17.163 -12.723 40.875 1.00 80.56 89 TYR A C 1
ATOM 683 O O . TYR A 1 89 ? -17.572 -12.604 42.028 1.00 80.56 89 TYR A O 1
ATOM 691 N N . LYS A 1 90 ? -17.111 -13.916 40.272 1.00 79.75 90 LYS A N 1
ATOM 692 C CA . LYS A 1 90 ? -17.288 -15.175 41.007 1.00 79.75 90 LYS A CA 1
ATOM 693 C C . LYS A 1 90 ? -15.936 -15.594 41.571 1.00 79.75 90 LYS A C 1
ATOM 695 O O . LYS A 1 90 ? -15.106 -16.125 40.839 1.00 79.75 90 LYS A O 1
ATOM 700 N N . ILE A 1 91 ? -15.711 -15.329 42.855 1.00 79.00 91 ILE A N 1
ATOM 701 C CA . ILE A 1 91 ? -14.508 -15.780 43.556 1.00 79.00 91 ILE A CA 1
ATOM 702 C C . ILE A 1 91 ? -14.833 -17.110 44.237 1.00 79.00 91 ILE A C 1
ATOM 704 O O . ILE A 1 91 ? -15.587 -17.152 45.207 1.00 79.00 91 ILE A O 1
ATOM 708 N N . SER A 1 92 ? -14.287 -18.202 43.704 1.00 79.44 92 SER A N 1
ATOM 709 C CA . SER A 1 92 ? -14.372 -19.522 44.332 1.00 79.44 92 SER A CA 1
ATOM 710 C C . SER A 1 92 ? -13.226 -19.679 45.323 1.00 79.44 92 SER A C 1
ATOM 712 O O . SER A 1 92 ? -12.077 -19.860 44.923 1.00 79.44 92 SER A O 1
ATOM 714 N N . PHE A 1 93 ? -13.535 -19.630 46.615 1.00 75.25 93 PHE A 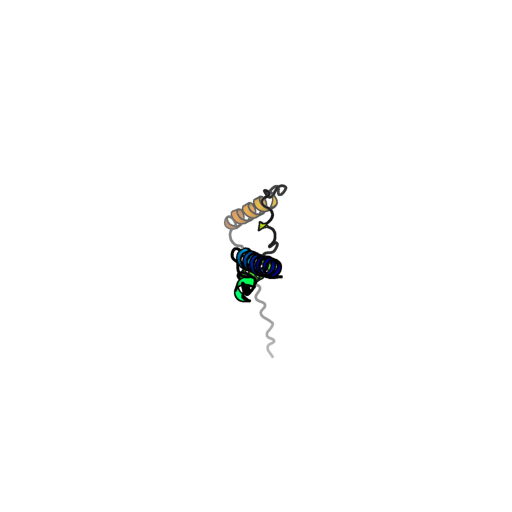N 1
ATOM 715 C CA . PHE A 1 93 ? -12.598 -20.037 47.656 1.00 75.25 93 PHE A CA 1
ATOM 716 C C . PHE A 1 93 ? -12.757 -21.544 47.864 1.00 75.25 93 PHE A C 1
ATOM 718 O O . PHE A 1 93 ? -13.808 -22.007 48.303 1.00 75.25 93 PHE A O 1
ATOM 725 N N . GLY A 1 94 ? -11.748 -22.316 47.456 1.00 73.81 94 GLY A N 1
ATOM 726 C CA . GLY A 1 94 ? -11.719 -23.761 47.684 1.00 73.81 94 GLY A CA 1
ATOM 727 C C . GLY A 1 94 ? -11.803 -24.097 49.176 1.00 73.81 94 GLY A C 1
ATOM 728 O O . GLY A 1 94 ? -11.364 -23.319 50.023 1.00 73.81 94 GLY A O 1
ATOM 729 N N . SER A 1 95 ? -12.385 -25.252 49.496 1.00 69.50 95 SER A N 1
ATOM 730 C CA . SER A 1 95 ? -12.542 -25.732 50.869 1.00 69.50 95 SER A CA 1
ATOM 731 C C . SER A 1 95 ? -11.181 -26.016 51.508 1.00 69.50 95 SER A C 1
ATOM 733 O O . SER A 1 95 ? -10.404 -26.817 50.992 1.00 69.50 95 SER A O 1
ATOM 735 N N . VAL A 1 96 ? -10.903 -25.377 52.645 1.00 66.69 96 VAL A N 1
ATOM 736 C CA . VAL A 1 96 ? -9.776 -25.736 53.511 1.00 66.69 96 VAL A CA 1
ATOM 737 C C . VAL A 1 96 ? -10.280 -26.796 54.487 1.00 66.69 96 VAL A C 1
ATOM 739 O O . VAL A 1 96 ? -11.009 -26.477 55.424 1.00 66.69 96 VAL A O 1
ATOM 742 N N . GLU A 1 97 ? -9.935 -28.061 54.249 1.00 61.84 97 GLU A N 1
ATOM 743 C CA . GLU A 1 97 ? -10.110 -29.122 55.246 1.00 61.84 97 GLU A CA 1
ATOM 744 C C . GLU A 1 97 ? -9.136 -28.886 56.408 1.00 61.84 97 GLU A C 1
ATOM 746 O O . GLU A 1 97 ? -7.915 -28.905 56.230 1.00 61.84 97 GLU A O 1
ATOM 751 N N . SER A 1 98 ? -9.673 -28.648 57.606 1.00 60.75 98 SER A N 1
ATOM 752 C CA . SER A 1 98 ? -8.896 -28.664 58.846 1.00 60.75 98 SER A CA 1
ATOM 753 C C . SER A 1 98 ? -8.717 -30.111 59.313 1.00 60.75 98 SER A C 1
ATOM 755 O O . SER A 1 98 ? -9.712 -30.803 59.533 1.00 60.75 98 SER A O 1
ATOM 757 N N . LYS A 1 99 ? -7.459 -30.542 59.448 1.00 52.53 99 LYS A N 1
ATOM 758 C CA . LYS A 1 99 ? -7.068 -31.800 60.104 1.00 52.53 99 LYS A CA 1
ATOM 759 C C . LYS A 1 99 ? -7.37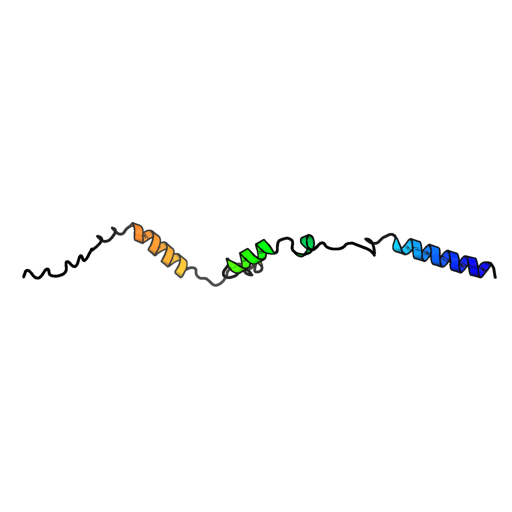9 -31.802 61.595 1.00 52.53 99 LYS A C 1
ATOM 761 O O . LYS A 1 99 ? -7.263 -30.720 62.210 1.00 52.53 99 LYS A O 1
#

Sequence (99 aa):
MLTKWFMIIGGFAALALSGGCGKTFFAQNETPLDRNWGRSVEAAKYSQILYPAAQKNLAPVAGFDGEVASRNLKKYKTSFEKEAPEPSYKISFGSVESK

Radius of gyration: 38.3 Å; chains: 1; bounding box: 66×42×120 Å

pLDDT: mean 76.53, std 10.31, range [52.44, 92.81]